Protein AF-A0A9P0KNB6-F1 (afdb_monomer)

Structure (mmCIF, N/CA/C/O backbone):
data_AF-A0A9P0KNB6-F1
#
_entry.id   AF-A0A9P0KNB6-F1
#
loop_
_atom_site.group_PDB
_atom_site.id
_atom_site.type_symbol
_atom_site.label_atom_id
_atom_site.label_alt_id
_atom_site.label_comp_id
_atom_site.label_asym_id
_atom_site.label_entity_id
_atom_site.label_seq_id
_atom_site.pdbx_PDB_ins_code
_atom_site.Cartn_x
_atom_site.Cartn_y
_atom_site.Cartn_z
_atom_site.occupancy
_atom_site.B_iso_or_equiv
_atom_site.auth_seq_id
_atom_site.auth_comp_id
_atom_site.auth_asym_id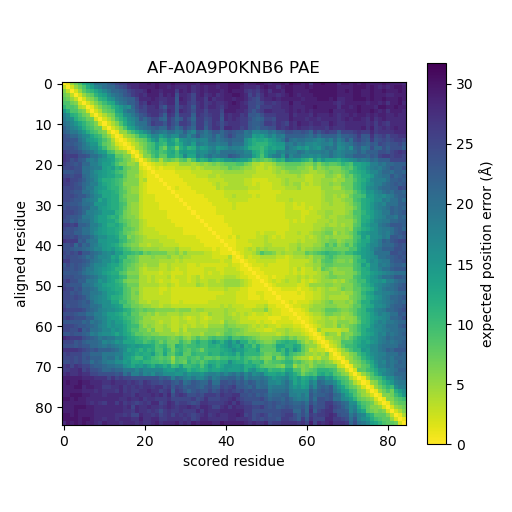
_atom_site.auth_atom_id
_atom_site.pdbx_PDB_model_num
ATOM 1 N N . MET A 1 1 ? -45.204 -22.531 -19.300 1.00 44.25 1 MET A N 1
ATOM 2 C CA . MET A 1 1 ? -44.288 -23.228 -18.365 1.00 44.25 1 MET A CA 1
ATOM 3 C C . MET A 1 1 ? -43.114 -22.303 -18.048 1.00 44.25 1 MET A C 1
ATOM 5 O O . MET A 1 1 ? -42.474 -21.836 -18.977 1.00 44.25 1 MET A O 1
ATOM 9 N N . LYS A 1 2 ? -42.873 -21.955 -16.772 1.00 48.09 2 LYS A N 1
ATOM 10 C CA . LYS A 1 2 ? -41.747 -21.097 -16.348 1.00 48.09 2 LYS A CA 1
ATOM 11 C C . LYS A 1 2 ? -40.547 -21.973 -15.976 1.00 48.09 2 LYS A C 1
ATOM 13 O O . LYS A 1 2 ? -40.596 -22.638 -14.946 1.00 48.09 2 LYS A O 1
ATOM 18 N N . ALA A 1 3 ? -39.470 -21.939 -16.754 1.00 50.09 3 ALA A N 1
ATOM 19 C CA . ALA A 1 3 ? -38.190 -22.505 -16.336 1.00 50.09 3 ALA A CA 1
ATOM 20 C C . ALA A 1 3 ? -37.406 -21.441 -15.546 1.00 50.09 3 ALA A C 1
ATOM 22 O O . ALA A 1 3 ? -36.848 -20.508 -16.117 1.00 50.09 3 ALA A O 1
ATOM 23 N N . LYS A 1 4 ? -37.397 -21.546 -14.211 1.00 56.94 4 LYS A N 1
ATOM 24 C CA . LYS A 1 4 ? -36.491 -20.767 -13.353 1.00 56.94 4 LYS A CA 1
ATOM 25 C C . LYS A 1 4 ? -35.111 -21.429 -13.387 1.00 56.94 4 LYS A C 1
ATOM 27 O O . LYS A 1 4 ? -34.882 -22.402 -12.671 1.00 56.94 4 LYS A O 1
ATOM 32 N N . GLY A 1 5 ? -34.201 -20.910 -14.208 1.00 54.97 5 GLY A N 1
ATOM 33 C CA . GLY A 1 5 ? -32.791 -21.298 -14.170 1.00 54.97 5 GLY A CA 1
ATOM 34 C C . GLY A 1 5 ? -32.161 -20.865 -12.845 1.00 54.97 5 GLY A C 1
ATOM 35 O O . GLY A 1 5 ? -31.946 -19.679 -12.611 1.00 54.97 5 GLY A O 1
AT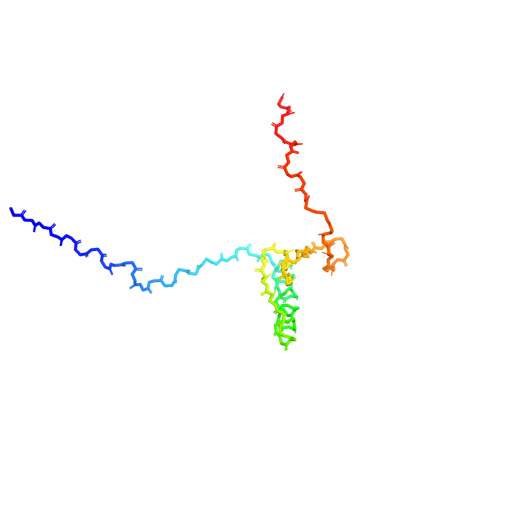OM 36 N N . LYS A 1 6 ? -31.890 -21.820 -11.951 1.00 61.28 6 LYS A N 1
ATOM 37 C CA . LYS A 1 6 ? -31.109 -21.589 -10.728 1.00 61.28 6 LYS A CA 1
ATOM 38 C C . LYS A 1 6 ? -29.638 -21.383 -11.118 1.00 61.28 6 LYS A C 1
ATOM 40 O O . LYS A 1 6 ? -28.875 -22.342 -11.159 1.00 61.28 6 LYS A O 1
ATOM 45 N N . SER A 1 7 ? -29.234 -20.146 -11.404 1.00 50.28 7 SER A N 1
ATOM 46 C CA . SER A 1 7 ? -27.815 -19.800 -11.568 1.00 50.28 7 SER A CA 1
ATOM 47 C C . SER A 1 7 ? -27.155 -19.677 -10.190 1.00 50.28 7 SER A C 1
ATOM 49 O O . SER A 1 7 ? -27.100 -18.602 -9.605 1.00 50.28 7 SER A O 1
ATOM 51 N N . ASN A 1 8 ? -26.718 -20.808 -9.629 1.00 56.12 8 ASN A N 1
ATOM 52 C CA . ASN A 1 8 ? -26.013 -20.874 -8.340 1.00 56.12 8 ASN A CA 1
ATOM 53 C C . ASN A 1 8 ? -24.546 -21.334 -8.471 1.00 56.12 8 ASN A C 1
ATOM 55 O O . ASN A 1 8 ? -23.920 -21.667 -7.469 1.00 56.12 8 ASN A O 1
ATOM 59 N N . TYR A 1 9 ? -23.964 -21.323 -9.674 1.00 53.66 9 TYR A N 1
ATOM 60 C CA . TYR A 1 9 ? -22.647 -21.932 -9.930 1.00 53.66 9 TYR A CA 1
ATOM 61 C C . TYR A 1 9 ? -21.432 -21.000 -9.778 1.00 53.66 9 TYR A C 1
ATOM 63 O O . TYR A 1 9 ? -20.305 -21.445 -9.957 1.00 53.66 9 TYR A O 1
ATOM 71 N N . LEU A 1 10 ? -21.614 -19.729 -9.406 1.00 56.22 10 LEU A N 1
ATOM 72 C CA . LEU A 1 10 ? -20.485 -18.803 -9.189 1.00 56.22 10 LEU A CA 1
ATOM 73 C C . LEU A 1 10 ? -19.997 -18.742 -7.733 1.00 56.22 10 LEU A C 1
ATOM 75 O O . LEU A 1 10 ? -18.997 -18.094 -7.434 1.00 56.22 10 LEU A O 1
ATOM 79 N N . LYS A 1 11 ? -20.661 -19.443 -6.810 1.00 58.19 11 LYS A N 1
ATOM 80 C CA . LYS A 1 11 ? -20.203 -19.566 -5.424 1.00 58.19 11 LYS A CA 1
ATOM 81 C C . LYS A 1 11 ? -19.304 -20.792 -5.305 1.00 58.19 11 LYS A C 1
ATOM 83 O O . LYS A 1 11 ? -19.849 -21.848 -5.009 1.00 58.19 11 LYS A O 1
ATOM 88 N N . GLN A 1 12 ? -17.988 -20.659 -5.535 1.00 60.78 12 GLN A N 1
ATOM 89 C CA . GLN A 1 12 ? -16.929 -21.389 -4.787 1.00 60.78 12 GLN A CA 1
ATOM 90 C C . GLN A 1 12 ? -15.515 -21.338 -5.381 1.00 60.78 12 GLN A C 1
ATOM 92 O O . GLN A 1 12 ? -14.575 -21.712 -4.682 1.00 60.78 12 GLN A O 1
ATOM 97 N N . ASN A 1 13 ? -15.302 -20.826 -6.591 1.00 59.56 13 ASN A N 1
ATOM 98 C CA . ASN A 1 13 ? -13.935 -20.712 -7.098 1.00 59.56 13 ASN A CA 1
ATOM 99 C C . ASN A 1 13 ? -13.305 -19.427 -6.559 1.00 59.56 13 ASN A C 1
ATOM 101 O O . ASN A 1 13 ? -13.595 -18.332 -7.036 1.00 59.56 13 ASN A O 1
ATOM 105 N N . LYS A 1 14 ? -12.460 -19.557 -5.530 1.00 60.44 14 LYS A N 1
ATOM 106 C CA . LYS A 1 14 ? -11.558 -18.484 -5.095 1.00 60.44 14 LYS A CA 1
ATOM 107 C C . LYS A 1 14 ? -10.621 -18.184 -6.268 1.00 60.44 14 LYS A C 1
ATOM 109 O O . LYS A 1 14 ? -9.642 -18.891 -6.479 1.00 60.44 14 LYS A O 1
ATOM 114 N N . VAL A 1 15 ? -10.973 -17.190 -7.080 1.00 61.97 15 VAL A N 1
ATOM 115 C CA . VAL A 1 15 ? -10.135 -16.724 -8.186 1.00 61.97 15 VAL A CA 1
ATOM 116 C C . VAL A 1 15 ? -8.973 -15.957 -7.573 1.00 61.97 15 VAL A C 1
ATOM 118 O O . VAL A 1 15 ? -9.143 -14.854 -7.056 1.00 61.97 15 VAL A O 1
ATOM 121 N N . PHE A 1 16 ? -7.792 -16.566 -7.595 1.00 58.78 16 PHE A N 1
ATOM 122 C CA . PHE A 1 16 ? -6.558 -15.896 -7.220 1.00 58.78 16 PHE A CA 1
ATOM 123 C C . PHE A 1 16 ? -5.978 -15.249 -8.472 1.00 58.78 16 PHE A C 1
ATOM 125 O O . PHE A 1 16 ? -5.531 -15.937 -9.387 1.00 58.78 16 PHE A O 1
ATOM 132 N N . ILE A 1 17 ? -5.990 -13.919 -8.521 1.00 64.00 17 ILE A N 1
ATOM 133 C CA . ILE A 1 17 ? -5.200 -13.191 -9.510 1.00 64.00 17 ILE A CA 1
ATOM 134 C C . ILE A 1 17 ? -3.744 -13.352 -9.069 1.00 64.00 17 ILE A C 1
ATOM 136 O O . ILE A 1 17 ? -3.321 -12.736 -8.087 1.00 64.00 17 ILE A O 1
ATOM 140 N N . ASN A 1 18 ? -2.987 -14.212 -9.755 1.00 60.78 18 ASN A N 1
ATOM 141 C CA . ASN A 1 18 ? -1.534 -14.213 -9.624 1.00 60.78 18 ASN A CA 1
ATOM 142 C C . ASN A 1 18 ? -1.052 -12.846 -10.108 1.00 60.78 18 ASN A C 1
ATOM 144 O O . ASN A 1 18 ? -1.070 -12.551 -11.298 1.00 60.78 18 ASN A O 1
ATOM 148 N N . SER A 1 19 ? -0.713 -11.976 -9.160 1.00 62.22 19 SER A N 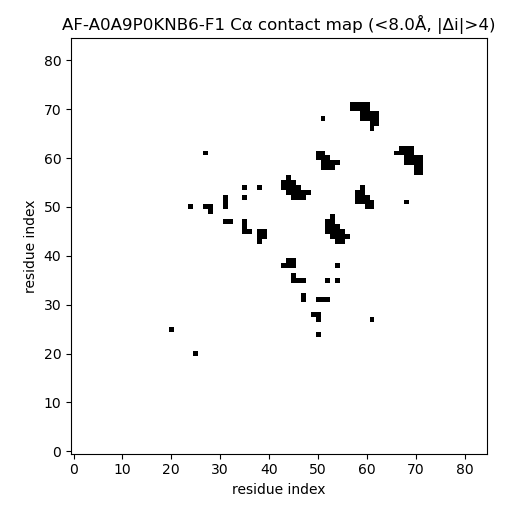1
ATOM 149 C CA . SER A 1 19 ? -0.143 -10.674 -9.482 1.00 62.22 19 SER A CA 1
ATOM 150 C C . SER A 1 19 ? 1.242 -10.897 -10.084 1.00 62.22 19 SER A C 1
ATOM 152 O O . SER A 1 19 ? 2.102 -11.512 -9.448 1.00 62.22 19 SER A O 1
ATOM 154 N N . ASP A 1 20 ? 1.442 -10.432 -11.316 1.00 73.81 20 ASP A N 1
ATOM 155 C CA . ASP A 1 20 ? 2.687 -10.592 -12.074 1.00 73.81 20 ASP A CA 1
ATOM 156 C C . ASP A 1 20 ? 3.752 -9.593 -11.586 1.00 73.81 20 ASP A C 1
ATOM 158 O O . ASP A 1 20 ? 4.238 -8.724 -12.302 1.00 73.81 20 ASP A O 1
ATOM 162 N N . LEU A 1 21 ? 4.037 -9.645 -10.281 1.00 82.38 21 LEU A N 1
ATOM 163 C CA . LEU A 1 21 ? 4.967 -8.743 -9.616 1.00 82.38 21 LEU A CA 1
ATOM 164 C C . LEU A 1 21 ? 6.401 -9.242 -9.785 1.00 82.38 21 LEU A C 1
ATOM 166 O O . LEU A 1 21 ? 6.759 -10.362 -9.375 1.00 82.38 21 LEU A O 1
ATOM 170 N N . THR A 1 22 ? 7.268 -8.350 -10.260 1.00 85.94 22 THR A N 1
ATOM 171 C CA . THR A 1 22 ? 8.715 -8.573 -10.265 1.00 85.94 22 THR A CA 1
ATOM 172 C C . THR A 1 22 ? 9.240 -8.777 -8.838 1.00 85.94 22 THR A C 1
ATOM 174 O O . THR A 1 22 ? 8.621 -8.393 -7.842 1.00 85.94 22 THR A O 1
ATOM 177 N N . LYS A 1 23 ? 10.434 -9.371 -8.695 1.00 84.62 23 LYS A N 1
ATOM 178 C CA . LYS A 1 23 ? 11.067 -9.579 -7.376 1.00 84.62 23 LYS A CA 1
ATOM 179 C C . LYS A 1 23 ? 11.229 -8.264 -6.595 1.00 84.62 23 LYS A C 1
ATOM 181 O O . LYS A 1 23 ? 11.047 -8.255 -5.379 1.00 84.62 23 LYS A O 1
ATOM 186 N N . LYS A 1 24 ? 11.535 -7.164 -7.294 1.00 84.56 24 LYS A N 1
ATOM 187 C CA . LYS A 1 24 ? 11.653 -5.822 -6.703 1.00 84.56 24 LYS A CA 1
ATOM 188 C C . LYS A 1 24 ? 10.300 -5.326 -6.192 1.00 84.56 24 LYS A C 1
ATOM 190 O O . LYS A 1 24 ? 10.198 -4.920 -5.039 1.00 84.56 24 LYS A O 1
ATOM 195 N N . GLU A 1 25 ? 9.253 -5.440 -7.004 1.00 84.75 25 GLU A N 1
ATOM 196 C CA . GLU A 1 25 ? 7.895 -5.029 -6.625 1.00 84.75 25 GLU A CA 1
ATOM 197 C C . GLU A 1 25 ? 7.332 -5.866 -5.480 1.00 84.75 25 GLU A C 1
ATOM 199 O O . GLU A 1 25 ? 6.705 -5.319 -4.579 1.00 84.75 25 GLU A O 1
ATOM 204 N N . ARG A 1 26 ? 7.623 -7.171 -5.437 1.00 86.56 26 ARG A N 1
ATOM 205 C CA . ARG A 1 26 ? 7.290 -8.012 -4.277 1.00 86.56 26 ARG A CA 1
ATOM 206 C C . ARG A 1 26 ? 7.960 -7.526 -2.995 1.00 86.56 26 ARG A C 1
ATOM 208 O O . ARG A 1 26 ? 7.325 -7.569 -1.943 1.00 86.56 26 ARG A O 1
ATOM 215 N N . GLY A 1 27 ? 9.206 -7.060 -3.082 1.00 88.06 27 GLY A N 1
ATOM 216 C CA . GLY A 1 27 ? 9.915 -6.434 -1.964 1.00 88.06 27 GLY A CA 1
ATOM 217 C C . GLY A 1 27 ? 9.201 -5.176 -1.476 1.00 88.06 27 GLY A C 1
ATOM 218 O O . GLY A 1 27 ? 8.868 -5.083 -0.299 1.00 88.06 27 GLY A O 1
ATOM 219 N N . ILE A 1 28 ? 8.863 -4.270 -2.396 1.00 87.00 28 ILE A N 1
ATOM 220 C CA . ILE A 1 28 ? 8.105 -3.043 -2.101 1.00 87.00 28 ILE A CA 1
ATOM 221 C C . ILE A 1 28 ? 6.760 -3.379 -1.439 1.00 87.00 28 ILE A C 1
ATOM 223 O O . ILE A 1 28 ? 6.424 -2.854 -0.379 1.00 87.00 28 ILE A O 1
ATOM 227 N N . GLN A 1 29 ? 6.012 -4.321 -2.017 1.00 88.25 29 GLN A N 1
ATOM 228 C CA . GLN A 1 29 ? 4.710 -4.749 -1.508 1.00 88.25 29 GLN A CA 1
ATOM 229 C C . GLN A 1 29 ? 4.805 -5.416 -0.130 1.00 88.25 29 GLN A C 1
ATOM 231 O O . GLN A 1 29 ? 3.843 -5.395 0.638 1.00 88.25 29 GLN A O 1
ATOM 236 N N . LYS A 1 30 ? 5.936 -6.058 0.189 1.00 89.75 30 LYS A N 1
ATOM 237 C CA . LYS A 1 30 ? 6.199 -6.598 1.525 1.00 89.75 30 LYS A CA 1
ATOM 238 C C . LYS A 1 30 ? 6.395 -5.456 2.521 1.00 89.75 30 LYS A C 1
ATOM 240 O O . LYS A 1 30 ? 5.659 -5.404 3.496 1.00 89.75 30 LYS A O 1
ATOM 2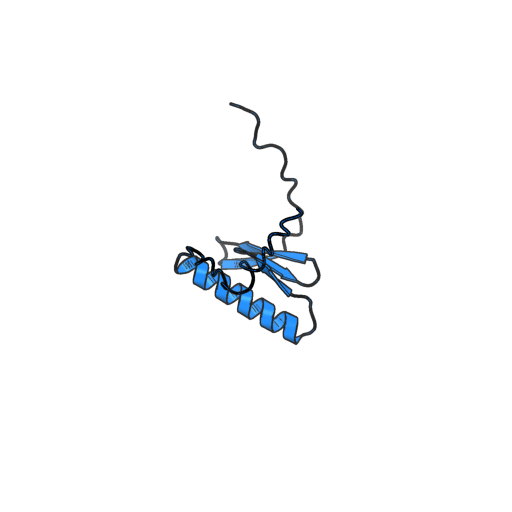45 N N . THR A 1 31 ? 7.269 -4.497 2.219 1.00 89.31 31 THR A N 1
ATOM 246 C CA . THR A 1 31 ? 7.516 -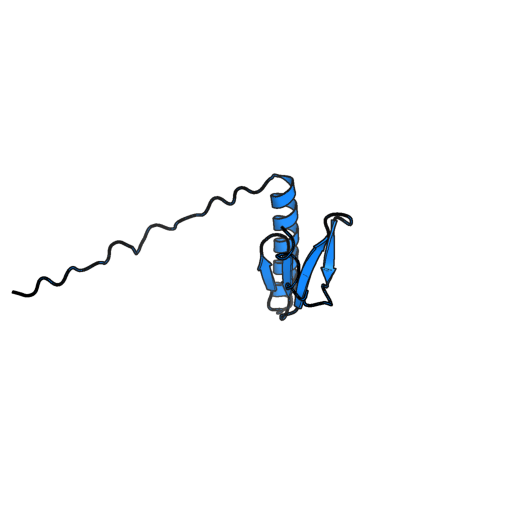3.333 3.085 1.00 89.31 31 THR A CA 1
ATOM 247 C C . THR A 1 31 ? 6.238 -2.540 3.367 1.00 89.31 31 THR A C 1
ATOM 249 O O . THR A 1 31 ? 5.975 -2.167 4.509 1.00 89.31 31 THR A O 1
ATOM 252 N N . LEU A 1 32 ? 5.399 -2.325 2.348 1.00 89.25 32 LEU A N 1
ATOM 253 C CA . LEU A 1 32 ? 4.108 -1.649 2.510 1.00 89.25 32 LEU A CA 1
ATOM 254 C C . LEU A 1 32 ? 3.146 -2.439 3.412 1.00 89.25 32 LEU A C 1
ATOM 256 O O . LEU A 1 32 ? 2.449 -1.844 4.230 1.00 89.25 32 LEU A O 1
ATOM 260 N N . ARG A 1 33 ? 3.118 -3.773 3.298 1.00 90.06 33 ARG A N 1
ATOM 261 C CA . ARG A 1 33 ? 2.306 -4.634 4.175 1.00 90.06 33 ARG A CA 1
ATOM 262 C C . ARG A 1 33 ? 2.804 -4.633 5.612 1.00 90.06 33 ARG A C 1
ATOM 264 O O . ARG A 1 33 ? 1.980 -4.529 6.514 1.00 90.06 33 ARG A O 1
ATOM 271 N N . ASP A 1 34 ? 4.114 -4.685 5.816 1.00 91.31 34 ASP A N 1
ATOM 272 C CA . ASP A 1 34 ? 4.714 -4.630 7.150 1.00 91.31 34 ASP A CA 1
ATOM 273 C C . ASP A 1 34 ? 4.380 -3.288 7.824 1.00 91.31 34 ASP A C 1
ATOM 275 O O . ASP A 1 34 ? 3.947 -3.252 8.976 1.00 91.31 34 ASP A O 1
ATOM 279 N N . ARG A 1 35 ? 4.465 -2.175 7.078 1.00 88.62 35 ARG A N 1
ATOM 280 C CA . ARG A 1 35 ? 4.053 -0.859 7.583 1.00 88.62 35 ARG A CA 1
ATOM 281 C C . ARG A 1 35 ? 2.559 -0.799 7.895 1.00 88.62 35 ARG A C 1
ATOM 283 O O . ARG A 1 35 ? 2.192 -0.279 8.944 1.00 88.62 35 ARG A O 1
ATOM 290 N N . ALA A 1 36 ? 1.707 -1.343 7.027 1.00 89.81 36 ALA A N 1
ATOM 291 C CA . ALA A 1 36 ? 0.269 -1.399 7.277 1.00 89.81 36 ALA A CA 1
ATOM 292 C C . ALA A 1 36 ? -0.058 -2.200 8.539 1.00 89.81 36 ALA A C 1
ATOM 294 O O . ALA A 1 36 ? -0.862 -1.737 9.337 1.00 89.81 36 ALA A O 1
ATOM 295 N N . ALA A 1 37 ? 0.602 -3.341 8.756 1.00 91.12 37 ALA A N 1
ATOM 296 C CA . ALA A 1 37 ? 0.420 -4.154 9.954 1.00 91.12 37 ALA A CA 1
ATOM 297 C C . ALA A 1 37 ? 0.760 -3.366 11.230 1.00 91.12 37 ALA A C 1
ATOM 299 O O . ALA A 1 37 ? -0.022 -3.367 12.181 1.00 91.12 37 ALA A O 1
ATOM 300 N N . ILE A 1 38 ? 1.878 -2.630 11.222 1.00 91.44 38 ILE A N 1
ATOM 301 C CA . ILE A 1 38 ? 2.281 -1.758 12.335 1.00 91.44 38 ILE A CA 1
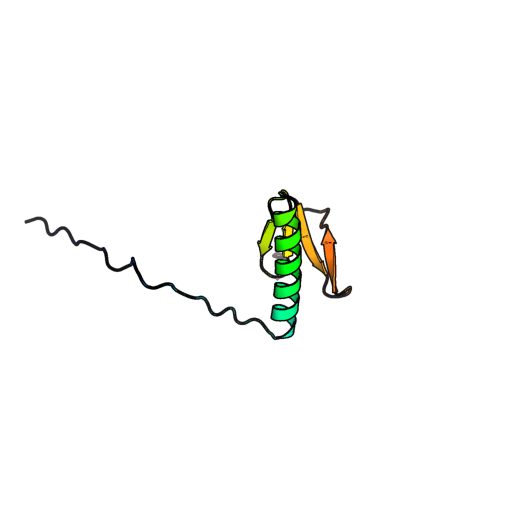ATOM 302 C C . ILE A 1 38 ? 1.218 -0.688 12.606 1.00 91.44 38 ILE A C 1
ATOM 304 O O . ILE A 1 38 ? 0.847 -0.473 13.755 1.00 91.44 38 ILE A O 1
ATOM 308 N N . GLU A 1 39 ? 0.709 -0.025 11.569 1.00 88.00 39 GLU A N 1
ATOM 309 C CA . GLU A 1 39 ? -0.305 1.019 11.739 1.00 88.00 39 GLU A CA 1
ATOM 310 C C . GLU A 1 39 ? -1.652 0.447 12.201 1.00 88.00 39 GLU A C 1
ATOM 312 O O . GLU A 1 39 ? -2.269 1.001 13.109 1.00 88.00 39 GLU A O 1
ATOM 317 N N . THR A 1 40 ? -2.067 -0.717 11.695 1.00 88.81 40 THR A N 1
ATOM 318 C CA . THR A 1 40 ? -3.265 -1.401 12.206 1.00 88.81 40 THR A CA 1
ATOM 319 C C . THR A 1 40 ? -3.117 -1.834 13.659 1.00 88.81 40 THR A C 1
ATOM 321 O O . THR A 1 40 ? -4.072 -1.724 14.421 1.00 88.81 40 THR A O 1
ATOM 324 N N . ALA A 1 41 ? -1.921 -2.263 14.077 1.00 90.69 41 ALA A N 1
ATOM 325 C CA . ALA A 1 41 ? -1.649 -2.617 15.468 1.00 90.69 41 ALA A CA 1
ATOM 326 C C . ALA A 1 41 ? -1.739 -1.401 16.406 1.00 90.69 41 ALA A C 1
ATOM 328 O O . ALA A 1 41 ? -2.080 -1.554 17.575 1.00 90.69 41 ALA A O 1
ATOM 329 N N . LYS A 1 42 ? -1.491 -0.191 15.890 1.00 90.94 42 LYS A N 1
ATOM 330 C CA . LYS A 1 42 ? -1.704 1.077 16.607 1.00 90.94 42 LYS A CA 1
ATOM 331 C C . LYS A 1 42 ? -3.169 1.539 16.615 1.00 90.94 42 LYS A C 1
ATOM 333 O O . LYS A 1 42 ? -3.466 2.561 17.222 1.00 90.94 42 LYS A O 1
ATOM 338 N N . GLY A 1 43 ? -4.072 0.822 15.942 1.00 90.38 43 GLY A N 1
ATOM 339 C CA . GLY A 1 43 ? -5.486 1.188 15.812 1.00 90.38 43 GLY A CA 1
ATOM 340 C C . GLY A 1 43 ? -5.808 2.085 14.613 1.00 90.38 43 GLY A C 1
ATOM 341 O O . GLY A 1 43 ? -6.945 2.534 14.487 1.00 90.38 43 GLY A O 1
ATOM 342 N N . ASN A 1 44 ? -4.848 2.332 13.715 1.00 90.19 44 ASN A N 1
ATOM 343 C CA . ASN A 1 44 ? -5.071 3.132 12.511 1.00 90.19 44 ASN A CA 1
ATOM 344 C C . ASN A 1 44 ? -5.691 2.293 11.384 1.00 90.19 44 ASN A C 1
ATOM 346 O O . ASN A 1 44 ? -5.388 1.110 11.207 1.00 90.19 44 ASN A O 1
ATOM 350 N N . ALA A 1 45 ? -6.520 2.925 10.554 1.00 88.00 45 ALA A N 1
ATOM 351 C CA . ALA A 1 45 ? -7.072 2.288 9.365 1.00 88.00 45 ALA A CA 1
ATOM 352 C C . ALA A 1 45 ? -6.028 2.310 8.238 1.00 88.00 45 ALA A C 1
ATOM 354 O O . ALA A 1 45 ? -5.839 3.340 7.590 1.00 88.00 45 ALA A O 1
ATOM 355 N N . ALA A 1 46 ? -5.358 1.179 7.991 1.00 89.81 46 ALA A N 1
ATOM 356 C CA . ALA A 1 46 ? -4.370 1.056 6.920 1.00 89.81 46 ALA A CA 1
ATOM 357 C C . ALA A 1 46 ? -4.857 0.164 5.764 1.00 89.81 46 ALA A C 1
ATOM 359 O O . ALA A 1 46 ? -5.377 -0.932 5.975 1.00 89.81 46 ALA A O 1
ATOM 360 N N . ARG A 1 47 ? -4.660 0.613 4.519 1.00 88.44 47 ARG A N 1
ATOM 361 C CA . ARG A 1 47 ? -4.961 -0.146 3.292 1.00 88.44 47 ARG A CA 1
ATOM 362 C C . ARG A 1 47 ? -3.761 -0.128 2.357 1.00 88.44 47 ARG A C 1
ATOM 364 O O . ARG A 1 47 ? -3.246 0.934 2.032 1.00 88.44 47 ARG A O 1
ATOM 371 N N . VAL A 1 48 ? -3.345 -1.295 1.879 1.00 88.19 48 VAL A N 1
ATOM 372 C CA . VAL A 1 48 ? -2.233 -1.414 0.925 1.00 88.19 48 VAL A CA 1
ATOM 373 C C . VAL A 1 48 ? -2.781 -1.509 -0.496 1.00 88.19 48 VAL A C 1
ATOM 375 O O . VAL A 1 48 ? -3.654 -2.331 -0.768 1.00 88.19 48 VAL A O 1
ATOM 378 N N . GLY A 1 49 ? -2.255 -0.682 -1.397 1.00 86.56 49 GLY A N 1
ATOM 379 C CA . GLY A 1 49 ? -2.478 -0.779 -2.837 1.00 86.56 49 GLY A CA 1
ATOM 380 C C . GLY A 1 49 ? -1.206 -1.174 -3.582 1.00 86.56 49 GLY A C 1
ATOM 381 O O . GLY A 1 49 ? -0.213 -1.580 -2.977 1.00 86.56 49 GLY A O 1
ATOM 382 N N . TYR A 1 50 ? -1.221 -1.071 -4.909 1.00 86.44 50 TYR A N 1
ATOM 383 C CA . TYR A 1 50 ? -0.028 -1.326 -5.716 1.00 86.44 50 TYR A CA 1
ATOM 384 C C . TYR A 1 50 ? 0.957 -0.156 -5.595 1.00 86.44 50 TYR A C 1
ATOM 386 O O . TYR A 1 50 ? 0.656 0.942 -6.050 1.00 86.44 50 TYR A O 1
ATOM 394 N N . GLN A 1 51 ? 2.122 -0.385 -4.978 1.00 85.31 51 GLN A N 1
ATOM 395 C CA . GLN A 1 51 ? 3.160 0.638 -4.741 1.00 85.31 51 GLN A CA 1
ATOM 396 C C . GLN A 1 51 ? 2.721 1.838 -3.869 1.00 85.31 51 GLN A C 1
ATOM 398 O O . GLN A 1 51 ? 3.392 2.865 -3.863 1.00 85.31 51 GLN A O 1
ATOM 403 N N . TYR A 1 52 ? 1.639 1.728 -3.092 1.00 87.81 52 TYR A N 1
ATOM 404 C CA . TYR A 1 52 ? 1.234 2.759 -2.125 1.00 87.81 52 TYR A CA 1
ATOM 405 C C . TYR A 1 52 ? 0.534 2.156 -0.900 1.00 87.81 52 TYR A C 1
ATOM 407 O O . TYR A 1 52 ? 0.052 1.020 -0.925 1.00 87.81 52 TYR A O 1
ATOM 415 N N . ILE A 1 53 ? 0.437 2.942 0.168 1.00 89.56 53 ILE A N 1
ATOM 416 C CA . ILE A 1 53 ? -0.322 2.643 1.383 1.00 89.56 53 ILE A CA 1
ATOM 417 C C . ILE A 1 53 ? -1.218 3.836 1.724 1.00 89.56 53 ILE A C 1
ATOM 419 O O . ILE A 1 53 ? -0.843 4.981 1.513 1.00 89.56 53 ILE A O 1
ATOM 423 N N . ILE A 1 54 ? -2.422 3.575 2.217 1.00 87.19 54 ILE A N 1
ATOM 424 C CA . ILE A 1 54 ? -3.331 4.590 2.748 1.00 87.19 54 ILE A CA 1
ATOM 425 C C . ILE A 1 54 ? -3.405 4.379 4.253 1.00 87.19 54 ILE A C 1
ATOM 427 O O . ILE A 1 54 ? -3.740 3.272 4.666 1.00 87.19 54 ILE A O 1
ATOM 431 N N . ILE A 1 55 ? -3.109 5.398 5.055 1.00 88.00 55 ILE A N 1
ATOM 432 C CA . ILE A 1 55 ? -3.187 5.358 6.521 1.00 88.00 55 ILE A CA 1
ATOM 433 C C . ILE A 1 55 ? -4.145 6.469 6.949 1.00 88.00 55 ILE A C 1
ATOM 435 O O . ILE A 1 55 ? -3.942 7.624 6.594 1.00 88.00 55 ILE A O 1
ATOM 439 N N . ASN A 1 56 ? -5.221 6.130 7.662 1.00 87.00 56 ASN A N 1
ATOM 440 C CA . ASN A 1 56 ? -6.235 7.088 8.13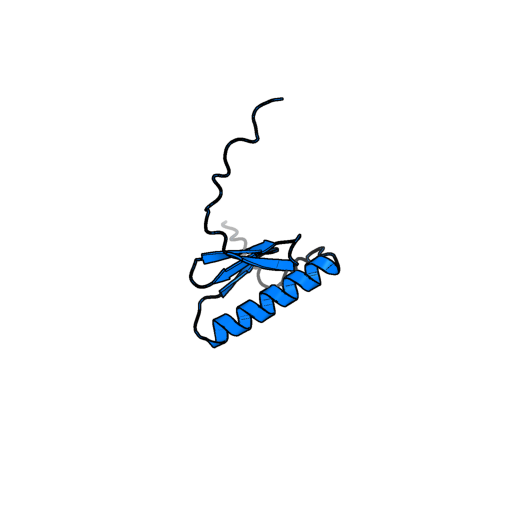4 1.00 87.00 56 ASN A CA 1
ATOM 441 C C . ASN A 1 56 ? -6.794 8.010 7.028 1.00 87.00 56 ASN A C 1
ATOM 443 O O . ASN A 1 56 ? -7.120 9.166 7.267 1.00 87.00 56 ASN A O 1
ATOM 447 N N . GLY A 1 57 ? -6.903 7.492 5.800 1.00 85.00 57 GLY A N 1
ATOM 448 C CA . GLY A 1 57 ? -7.388 8.244 4.638 1.00 85.00 57 GLY A CA 1
ATOM 449 C C . GLY A 1 57 ? -6.313 9.027 3.876 1.00 85.00 57 GLY A C 1
ATOM 450 O O . GLY A 1 57 ? -6.582 9.459 2.759 1.00 85.00 57 GLY A O 1
ATOM 451 N N . ILE A 1 58 ? -5.091 9.137 4.406 1.00 85.81 58 ILE A N 1
ATOM 452 C CA . ILE A 1 58 ? -3.960 9.801 3.744 1.00 85.81 58 ILE A CA 1
ATOM 453 C C . ILE A 1 58 ? -3.207 8.788 2.886 1.00 85.81 58 ILE A C 1
ATOM 455 O O . ILE A 1 58 ? -2.876 7.693 3.342 1.00 85.81 58 ILE A O 1
ATOM 459 N N . LYS A 1 59 ? -2.956 9.132 1.619 1.00 85.38 59 LYS A N 1
ATOM 460 C CA . LYS A 1 59 ? -2.238 8.275 0.671 1.00 85.38 59 LYS A CA 1
ATOM 461 C C . LYS A 1 59 ? -0.741 8.579 0.712 1.00 85.38 59 LYS A C 1
ATOM 463 O O . LYS A 1 59 ? -0.312 9.688 0.419 1.00 85.38 59 LYS A O 1
ATOM 468 N N . HIS A 1 60 ? 0.049 7.545 0.958 1.00 84.94 60 HIS A N 1
ATOM 469 C CA . HIS A 1 60 ? 1.501 7.584 0.898 1.00 84.94 60 HIS A CA 1
ATOM 470 C C . HIS A 1 60 ? 1.985 6.670 -0.229 1.00 84.94 60 HIS A C 1
ATOM 472 O O . HIS A 1 60 ? 1.662 5.479 -0.259 1.00 84.94 60 HIS A O 1
ATOM 478 N N . SER A 1 61 ? 2.741 7.214 -1.177 1.00 85.25 61 SER A N 1
ATOM 479 C CA . SER A 1 61 ? 3.255 6.450 -2.317 1.00 85.25 61 SER A CA 1
ATOM 480 C C . SER A 1 61 ? 4.683 5.993 -2.071 1.00 85.25 61 SER A C 1
ATOM 482 O O . SER A 1 61 ? 5.452 6.627 -1.355 1.00 85.25 61 SER A O 1
ATOM 484 N N . TRP A 1 62 ? 5.049 4.874 -2.688 1.00 81.25 62 TRP A N 1
ATOM 485 C CA . TRP A 1 62 ? 6.429 4.424 -2.717 1.00 81.25 62 TRP A CA 1
ATOM 486 C C . TRP A 1 62 ? 7.246 5.292 -3.678 1.00 81.25 62 TRP A C 1
ATOM 488 O O . TRP A 1 62 ? 7.012 5.272 -4.891 1.00 81.25 62 TRP A O 1
ATOM 498 N N . ASN A 1 63 ? 8.235 6.020 -3.161 1.00 81.31 63 ASN A N 1
ATOM 499 C CA . ASN A 1 63 ? 9.216 6.711 -3.985 1.00 81.31 63 ASN A CA 1
ATOM 500 C C . ASN A 1 63 ? 10.315 5.722 -4.412 1.00 81.31 63 ASN A C 1
ATOM 502 O O . ASN A 1 63 ? 11.070 5.192 -3.596 1.00 81.31 63 ASN A O 1
ATOM 506 N N . LYS A 1 64 ? 10.415 5.474 -5.724 1.00 74.00 64 LYS A N 1
ATOM 507 C CA . LYS A 1 64 ? 11.402 4.554 -6.318 1.00 74.00 64 LYS A CA 1
ATOM 508 C C . LYS A 1 64 ? 12.843 5.073 -6.250 1.00 74.00 64 LYS A C 1
ATOM 510 O O . LYS A 1 64 ? 13.755 4.255 -6.294 1.00 74.00 64 LYS A O 1
ATOM 515 N N . LYS A 1 65 ? 13.048 6.393 -6.181 1.00 72.94 65 LYS A N 1
ATOM 516 C CA . LYS A 1 65 ? 14.381 7.018 -6.119 1.00 72.94 65 LYS A CA 1
ATOM 517 C C . LYS A 1 65 ? 14.985 6.871 -4.725 1.00 72.94 65 LYS A C 1
ATOM 519 O O . LYS A 1 65 ? 16.117 6.426 -4.596 1.00 72.94 65 LYS A O 1
ATOM 524 N N . GLU A 1 66 ? 14.181 7.149 -3.703 1.00 70.94 66 GLU A N 1
ATOM 525 C CA . GLU A 1 66 ? 14.605 7.137 -2.297 1.00 70.94 66 GLU A CA 1
ATOM 526 C C . GLU A 1 66 ? 14.367 5.787 -1.593 1.00 70.94 66 GLU A C 1
ATOM 528 O O . GLU A 1 66 ? 14.801 5.595 -0.459 1.00 70.94 66 GLU A O 1
ATOM 533 N N . ASN A 1 67 ? 13.676 4.835 -2.243 1.00 69.31 67 ASN A N 1
ATOM 534 C CA . ASN A 1 67 ? 13.225 3.563 -1.650 1.00 69.31 67 ASN A CA 1
ATOM 535 C C . ASN A 1 67 ? 12.479 3.744 -0.314 1.00 69.31 67 ASN A C 1
ATOM 537 O O . ASN A 1 67 ? 12.604 2.933 0.608 1.00 69.31 67 ASN A O 1
ATOM 541 N N . LYS A 1 68 ? 11.700 4.822 -0.206 1.00 77.38 68 LYS A N 1
ATOM 542 C CA . LYS A 1 68 ? 10.957 5.199 0.999 1.00 77.38 68 LYS A CA 1
ATOM 543 C C . LYS A 1 68 ? 9.503 5.505 0.665 1.00 77.38 68 LYS A C 1
ATOM 545 O O . LYS A 1 68 ? 9.148 5.777 -0.480 1.00 77.38 68 LYS A O 1
ATOM 550 N N . ILE A 1 69 ? 8.660 5.410 1.687 1.00 76.50 69 ILE A N 1
ATOM 551 C CA . ILE A 1 69 ? 7.257 5.815 1.626 1.00 76.50 69 ILE A CA 1
ATOM 552 C C . ILE A 1 69 ? 7.224 7.325 1.861 1.00 76.50 69 ILE A C 1
ATOM 554 O O . ILE A 1 69 ? 7.677 7.778 2.909 1.00 76.50 69 ILE A O 1
ATOM 558 N N . GLU A 1 70 ? 6.702 8.078 0.901 1.00 73.38 70 GLU A N 1
ATOM 559 C CA . GLU A 1 70 ? 6.521 9.526 1.013 1.00 73.38 70 GLU A CA 1
ATOM 560 C C . GLU A 1 70 ? 5.034 9.852 1.095 1.00 73.38 70 GLU A C 1
ATOM 562 O O . GLU A 1 70 ? 4.205 9.245 0.404 1.00 73.38 70 GLU A O 1
ATOM 567 N N . GLU A 1 71 ? 4.687 10.792 1.973 1.00 67.50 71 GLU A N 1
ATOM 568 C CA . GLU A 1 71 ? 3.337 11.341 2.026 1.00 67.50 71 GLU A CA 1
ATOM 569 C C . GLU A 1 71 ? 3.109 12.157 0.758 1.00 67.50 71 GLU A C 1
ATOM 571 O O . GLU A 1 71 ? 3.909 13.029 0.421 1.00 67.50 71 GLU A O 1
ATOM 576 N N . ILE A 1 72 ? 2.039 11.857 0.024 1.00 64.25 72 ILE A N 1
ATOM 577 C CA . ILE A 1 72 ? 1.653 12.722 -1.080 1.00 64.25 72 ILE A CA 1
ATOM 578 C C . ILE A 1 72 ? 0.735 13.787 -0.478 1.00 64.25 72 ILE A C 1
ATOM 580 O O . ILE A 1 72 ? -0.458 13.548 -0.320 1.00 64.25 72 ILE A O 1
ATOM 584 N N . GLU A 1 73 ? 1.275 14.962 -0.151 1.00 52.62 73 GLU A N 1
ATOM 585 C CA . GLU A 1 73 ? 0.458 16.118 0.269 1.00 52.62 73 GLU A CA 1
ATOM 586 C C . GLU A 1 73 ? -0.398 16.689 -0.878 1.00 52.62 73 GLU A C 1
ATOM 588 O O . GLU A 1 73 ? -1.292 17.496 -0.646 1.00 52.62 73 GLU A O 1
ATOM 593 N N . ASN A 1 74 ? -0.177 16.242 -2.118 1.00 49.62 74 ASN A N 1
ATOM 594 C CA . ASN A 1 74 ? -0.894 16.728 -3.291 1.00 49.62 74 ASN A CA 1
ATOM 595 C C . ASN A 1 74 ? -1.814 15.657 -3.904 1.00 49.62 74 ASN A C 1
ATOM 597 O O . ASN A 1 74 ? -1.317 14.711 -4.525 1.00 49.62 74 ASN A O 1
ATOM 601 N N . PRO A 1 75 ? -3.152 15.794 -3.836 1.00 47.91 75 PRO A N 1
ATOM 602 C CA . PRO A 1 75 ? -4.014 15.084 -4.770 1.00 47.91 75 PRO A CA 1
ATOM 603 C C . PRO A 1 75 ? -3.640 15.554 -6.180 1.00 47.91 75 PRO A C 1
ATOM 605 O O . PRO A 1 75 ? -3.905 16.687 -6.569 1.00 47.91 75 PRO A O 1
ATOM 608 N N . ILE A 1 76 ? -2.941 14.702 -6.926 1.00 48.62 76 ILE A N 1
ATOM 609 C CA . ILE A 1 76 ? -2.550 14.970 -8.308 1.00 48.62 76 ILE A CA 1
ATOM 610 C C . ILE A 1 76 ? -3.836 15.278 -9.089 1.00 48.62 76 ILE A C 1
ATOM 612 O O . ILE A 1 76 ? -4.719 14.425 -9.170 1.00 48.62 76 ILE A O 1
ATOM 616 N N . ASN A 1 77 ? -3.941 16.489 -9.643 1.00 49.53 77 ASN A N 1
ATOM 617 C CA . ASN A 1 77 ? -4.865 16.809 -10.728 1.00 49.53 77 ASN A CA 1
ATOM 618 C C . ASN A 1 77 ? -4.459 15.941 -11.925 1.00 49.53 77 ASN A C 1
ATOM 620 O O . ASN A 1 77 ? -3.511 16.258 -12.640 1.00 49.53 77 ASN A O 1
ATOM 624 N N . ILE A 1 78 ? -5.127 14.800 -12.094 1.00 51.62 78 ILE A N 1
ATOM 625 C CA . ILE A 1 78 ? -4.947 13.909 -13.244 1.00 51.62 78 ILE A CA 1
ATOM 626 C C . ILE A 1 78 ? -5.852 14.416 -14.369 1.00 51.62 78 ILE A C 1
ATOM 628 O O . ILE A 1 78 ? -6.810 13.759 -14.754 1.00 51.62 78 ILE A O 1
ATOM 632 N N . GLU A 1 79 ? -5.574 15.605 -14.885 1.00 50.06 79 GLU A N 1
ATOM 633 C CA . GLU A 1 79 ? -6.099 16.062 -16.168 1.00 50.06 79 GLU A CA 1
ATOM 634 C C . GLU A 1 79 ? -4.964 16.792 -16.885 1.00 50.06 79 GLU A C 1
ATOM 636 O O . GLU A 1 79 ? -4.178 17.476 -16.239 1.00 50.06 79 GLU A O 1
ATOM 641 N N . GLN A 1 80 ? -4.908 16.679 -18.214 1.00 46.88 80 GLN A N 1
ATOM 642 C CA . GLN A 1 80 ? -3.921 17.287 -19.124 1.00 46.88 80 GLN A CA 1
ATOM 643 C C . GLN A 1 80 ? -2.664 16.448 -19.456 1.00 46.88 80 GLN A C 1
ATOM 645 O O . GLN A 1 80 ? -1.549 16.950 -19.410 1.00 46.88 80 GLN A O 1
ATOM 650 N N . GLU A 1 81 ? -2.824 15.198 -19.911 1.00 42.06 81 GLU A N 1
ATOM 651 C CA . GLU A 1 81 ? -1.827 14.599 -20.830 1.00 42.06 81 GLU A CA 1
ATOM 652 C C . GLU A 1 81 ? -2.461 13.716 -21.925 1.00 42.06 81 GLU A C 1
ATOM 654 O O . GLU A 1 81 ? -1.882 12.749 -22.396 1.00 42.06 81 GLU A O 1
ATOM 659 N N . ASN A 1 82 ? -3.678 14.064 -22.362 1.00 49.44 82 ASN A N 1
ATOM 660 C CA . ASN A 1 82 ? -4.299 13.513 -23.573 1.00 49.44 82 ASN A CA 1
ATOM 661 C C . ASN A 1 82 ? -4.814 14.650 -24.468 1.00 49.44 82 ASN A C 1
ATOM 663 O O . ASN A 1 82 ? -6.004 14.759 -24.751 1.00 49.44 82 ASN A O 1
ATOM 667 N N . SER A 1 83 ? -3.927 15.553 -24.881 1.00 47.28 83 SER A N 1
ATOM 668 C CA . SER A 1 83 ? -4.154 16.405 -26.054 1.00 47.28 83 SER A CA 1
ATOM 669 C C . SER A 1 83 ? -2.843 17.005 -26.528 1.00 47.28 83 SER A C 1
ATOM 671 O O . SER A 1 83 ? -2.461 18.098 -26.119 1.00 47.28 83 SER A O 1
ATOM 673 N N . LYS A 1 84 ? -2.162 16.261 -27.396 1.00 48.47 84 LYS A N 1
ATOM 674 C CA . LYS A 1 84 ? -1.666 16.730 -28.698 1.00 48.47 84 LYS A CA 1
ATOM 675 C C . LYS A 1 84 ? -0.980 15.550 -29.375 1.00 48.47 84 LYS A C 1
ATOM 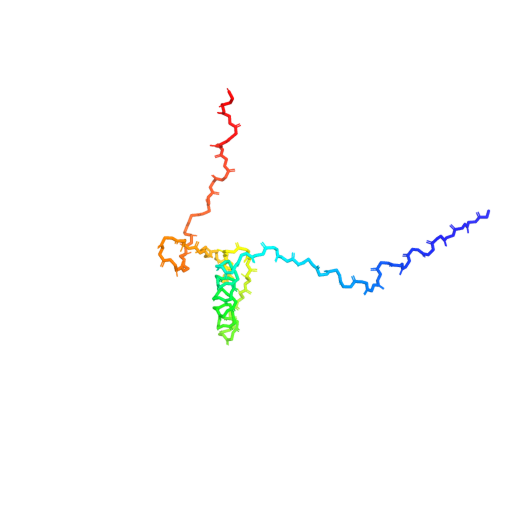677 O O . LYS A 1 84 ? 0.203 15.291 -29.187 1.00 48.47 84 LYS A O 1
ATOM 682 N N . ASN A 1 85 ? -1.832 14.797 -30.065 1.00 43.78 85 ASN A N 1
ATOM 683 C CA . ASN A 1 85 ? -1.474 14.137 -31.312 1.00 43.78 85 ASN A CA 1
ATOM 684 C C . ASN A 1 85 ? -1.115 15.218 -32.345 1.00 43.78 85 ASN A C 1
ATOM 686 O O . ASN A 1 85 ? -1.736 16.307 -32.252 1.00 43.78 85 ASN A O 1
#

Radius of gyration: 19.92 Å; Cα contacts (8 Å, |Δi|>4): 71; chains: 1; bounding box: 59×40×48 Å

Mean predicted aligned error: 13.86 Å

Organism: Acanthoscelides obtectus (NCBI:txid200917)

Secondary structure (DSSP, 8-state):
--------TTSS----------HHHHHHHHHHHHHHHHHHHTT--EEEETTEEEETTEEEEEETTTTEEEE--S-----SSS---

pLDDT: mean 72.82, std 16.47, range [42.06, 91.44]

Sequence (85 aa):
MKAKGKSNYLKQNKVFINSDLTKKERGIQKTLRDRAAIETAKGNAARVGYQYIIINGIKHSWNKKENKIEEIENPINIEQENSKN

Solvent-accessible surface area (backbone atoms only — not comparable to full-atom values): 5673 Å² total; per-residue (Å²): 136,88,84,81,80,82,85,67,83,82,79,75,77,83,81,75,80,80,73,91,62,51,77,67,52,48,50,53,52,45,56,42,46,55,51,33,52,54,39,41,75,74,72,40,58,49,48,74,58,91,65,29,35,29,51,74,85,46,50,27,37,56,38,82,90,77,76,41,79,40,76,54,90,62,85,76,77,89,72,89,88,8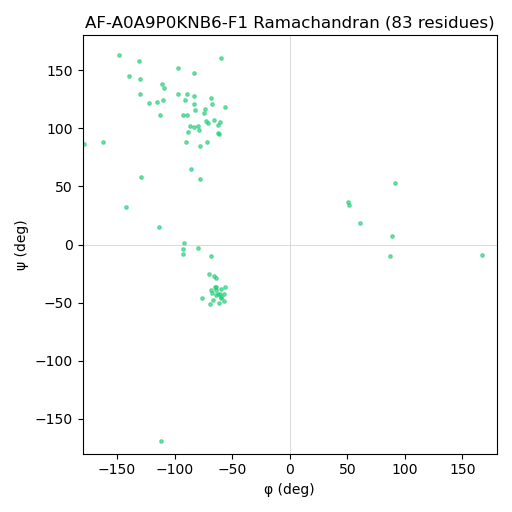6,85,81,130

Foldseek 3Di:
DDDDPPPPPPPDDPDDDPPPDDPVQVVLQVVLVVVQVVLVVVVWDWDDDRQWIATNNWIWGQDPVVRDTHGDPDPDPPDPDPDDD